Protein AF-A0A3C0CUF1-F1 (afdb_monomer_lite)

Secondary structure (DSSP, 8-state):
--HHHHHHHHHHHHHHHHHS-HHHHHHHHHHHHHHHHHTHHHHHHHHHHHHHHHHHTT--HHHHHHH---GGGG-

Radius of gyration: 17.16 Å; chains: 1; bounding box: 33×27×42 Å

Structure (mmCIF, N/CA/C/O backbone):
data_AF-A0A3C0CUF1-F1
#
_entry.id   AF-A0A3C0CUF1-F1
#
loop_
_atom_site.group_PDB
_atom_site.id
_atom_site.type_symbol
_atom_site.label_atom_id
_atom_site.label_alt_id
_atom_site.label_comp_id
_atom_site.label_asym_id
_atom_site.label_entity_id
_atom_site.label_seq_id
_atom_site.pdbx_PDB_ins_code
_atom_site.Cartn_x
_atom_site.Cartn_y
_atom_site.Cartn_z
_atom_site.occupancy
_atom_site.B_iso_or_equiv
_atom_site.auth_seq_id
_atom_site.auth_comp_id
_atom_site.auth_asym_id
_atom_site.auth_atom_id
_atom_site.pdbx_PDB_model_num
ATOM 1 N N . MET A 1 1 ? 5.456 -17.168 6.070 1.00 85.62 1 MET A N 1
ATOM 2 C CA . MET A 1 1 ? 6.667 -16.527 5.530 1.00 85.62 1 MET A CA 1
ATOM 3 C C . MET A 1 1 ? 7.362 -15.812 6.676 1.00 85.62 1 MET A C 1
ATOM 5 O O . MET A 1 1 ? 6.689 -15.076 7.388 1.00 85.62 1 MET A O 1
ATOM 9 N N . THR A 1 2 ? 8.645 -16.063 6.907 1.00 98.00 2 THR A N 1
ATOM 10 C CA . THR A 1 2 ? 9.437 -15.378 7.940 1.00 98.00 2 THR A CA 1
ATOM 11 C C . 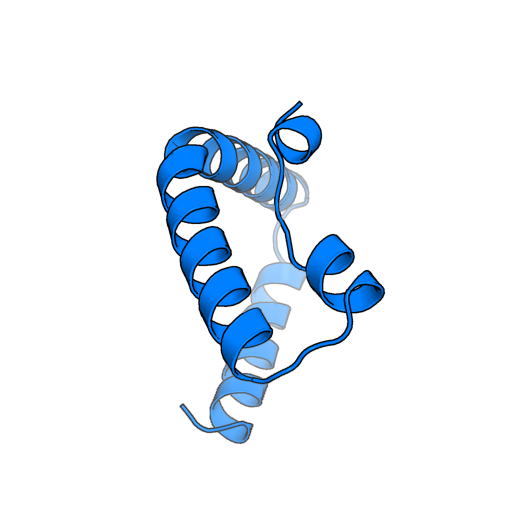THR A 1 2 ? 9.898 -14.003 7.449 1.00 98.00 2 THR A C 1
ATOM 13 O O . THR A 1 2 ? 9.904 -13.723 6.249 1.00 98.00 2 THR A O 1
ATOM 16 N N . VAL A 1 3 ? 10.325 -13.134 8.369 1.00 97.69 3 VAL A N 1
ATOM 17 C CA . VAL A 1 3 ? 10.920 -11.832 8.009 1.00 97.69 3 VAL A CA 1
A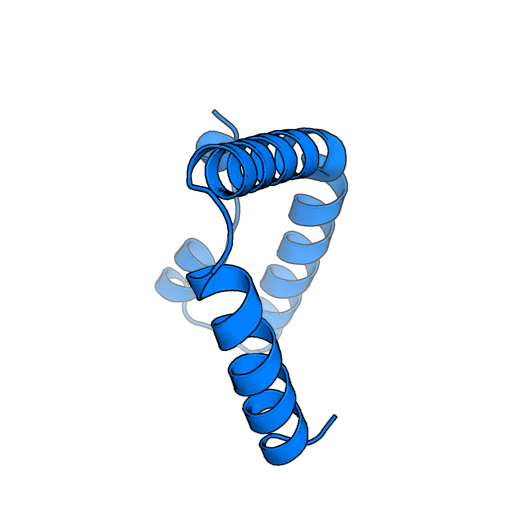TOM 18 C C . VAL A 1 3 ? 12.187 -12.015 7.160 1.00 97.69 3 VAL A C 1
ATOM 20 O O . VAL A 1 3 ? 12.435 -11.238 6.239 1.00 97.69 3 VAL A O 1
ATOM 23 N N . GLU A 1 4 ? 12.962 -13.072 7.415 1.00 98.38 4 GLU A N 1
ATOM 24 C CA . GLU A 1 4 ? 14.138 -13.425 6.615 1.00 98.38 4 GLU A CA 1
ATOM 25 C C . GLU A 1 4 ? 13.757 -13.794 5.173 1.00 98.38 4 GLU A C 1
ATOM 27 O O . GLU A 1 4 ? 14.332 -13.261 4.221 1.00 98.38 4 GLU A O 1
ATOM 32 N N . GLU A 1 5 ? 12.734 -14.635 4.996 1.00 98.38 5 GLU A N 1
ATOM 33 C CA . GLU A 1 5 ? 12.212 -14.999 3.674 1.00 98.38 5 GLU A CA 1
ATOM 34 C C . GLU A 1 5 ? 11.672 -13.773 2.926 1.00 98.38 5 GLU A C 1
ATOM 36 O O . GLU A 1 5 ? 11.937 -13.606 1.733 1.00 98.38 5 GLU A O 1
ATOM 41 N N . MET A 1 6 ? 10.967 -12.871 3.622 1.00 98.31 6 MET A N 1
ATOM 42 C CA . MET A 1 6 ? 10.509 -11.597 3.055 1.00 98.31 6 MET A CA 1
ATOM 43 C C . MET A 1 6 ? 11.681 -10.757 2.553 1.00 98.31 6 MET A C 1
ATOM 45 O O . MET A 1 6 ? 11.649 -10.272 1.421 1.00 98.31 6 MET A O 1
ATOM 49 N N . ALA A 1 7 ? 12.731 -10.607 3.364 1.00 98.31 7 ALA A N 1
ATOM 50 C CA . ALA A 1 7 ? 13.911 -9.830 3.006 1.00 98.31 7 ALA A CA 1
ATOM 51 C C . ALA A 1 7 ? 14.655 -10.437 1.807 1.00 98.31 7 ALA A C 1
ATOM 53 O O . ALA A 1 7 ? 15.064 -9.711 0.892 1.00 98.31 7 ALA A O 1
ATOM 54 N N . TYR A 1 8 ? 14.799 -11.764 1.776 1.00 98.31 8 TYR A N 1
ATOM 55 C CA . TYR A 1 8 ? 15.398 -12.478 0.653 1.00 98.31 8 TYR A CA 1
ATOM 56 C C . TYR A 1 8 ? 14.602 -12.253 -0.640 1.00 98.31 8 TYR A C 1
ATOM 58 O O . TYR A 1 8 ? 15.168 -11.842 -1.661 1.00 98.31 8 TYR A O 1
ATOM 66 N N . ASN A 1 9 ? 13.283 -12.448 -0.588 1.00 98.31 9 ASN A N 1
ATOM 67 C CA . ASN A 1 9 ? 12.394 -12.282 -1.736 1.00 98.31 9 ASN A CA 1
ATOM 68 C C . ASN A 1 9 ? 12.382 -10.835 -2.241 1.00 98.31 9 ASN A C 1
ATOM 70 O O . ASN A 1 9 ? 12.523 -10.607 -3.445 1.00 98.31 9 ASN A O 1
ATOM 74 N N . ALA A 1 10 ? 12.308 -9.856 -1.336 1.00 98.19 10 ALA A N 1
ATOM 75 C CA . ALA A 1 10 ? 12.370 -8.439 -1.677 1.00 98.19 10 ALA A CA 1
ATOM 76 C C . ALA A 1 10 ? 13.697 -8.078 -2.364 1.00 98.19 10 ALA A C 1
ATOM 78 O O . ALA A 1 10 ? 13.695 -7.420 -3.405 1.00 98.19 10 ALA A O 1
ATOM 79 N N . ARG A 1 11 ? 14.839 -8.564 -1.852 1.00 98.38 11 ARG A N 1
ATOM 80 C CA . ARG A 1 11 ? 16.158 -8.325 -2.466 1.00 98.38 11 ARG A CA 1
ATOM 81 C C . ARG A 1 11 ? 16.258 -8.940 -3.860 1.00 98.38 11 ARG A C 1
ATOM 83 O O . ARG A 1 11 ? 16.810 -8.314 -4.767 1.00 98.38 11 ARG A O 1
ATOM 90 N N . LYS A 1 12 ? 15.730 -10.153 -4.045 1.00 98.44 12 LYS A N 1
ATOM 91 C CA . LYS A 1 12 ? 15.698 -10.832 -5.347 1.00 98.44 12 LYS A CA 1
ATOM 92 C C . LYS A 1 12 ? 14.832 -10.067 -6.353 1.00 98.44 12 LYS A C 1
ATOM 94 O O . LYS A 1 12 ? 15.305 -9.779 -7.451 1.00 98.44 12 LYS A O 1
ATOM 99 N N . ALA A 1 13 ? 13.615 -9.686 -5.968 1.00 98.06 13 ALA A N 1
ATOM 100 C CA . ALA A 1 13 ? 12.697 -8.926 -6.816 1.00 98.06 13 ALA A CA 1
ATOM 101 C C . ALA A 1 13 ? 13.227 -7.520 -7.143 1.00 98.06 13 ALA A C 1
ATOM 103 O O . ALA A 1 13 ? 13.124 -7.073 -8.283 1.00 98.06 13 ALA A O 1
ATOM 104 N N . GLY A 1 14 ? 13.868 -6.849 -6.181 1.00 98.19 14 GLY A N 1
ATOM 105 C CA . GLY A 1 14 ? 14.437 -5.513 -6.362 1.00 98.19 14 GLY A CA 1
ATOM 106 C C . GLY A 1 14 ? 15.498 -5.447 -7.463 1.00 98.19 14 GLY A C 1
ATOM 107 O O . GLY A 1 14 ? 15.515 -4.494 -8.238 1.00 98.19 14 GLY A O 1
ATOM 108 N N . ARG A 1 15 ? 16.337 -6.484 -7.607 1.00 97.88 15 ARG A N 1
ATOM 109 C CA . ARG A 1 15 ? 17.311 -6.572 -8.714 1.00 97.88 15 ARG A CA 1
ATOM 110 C C . ARG A 1 15 ? 16.627 -6.627 -10.079 1.00 97.88 15 ARG A C 1
ATOM 112 O O . ARG A 1 15 ? 17.067 -5.954 -11.006 1.00 97.88 15 ARG A O 1
ATOM 119 N N . ILE A 1 16 ? 15.542 -7.395 -10.184 1.00 97.44 16 ILE A N 1
ATOM 120 C CA . ILE A 1 16 ? 1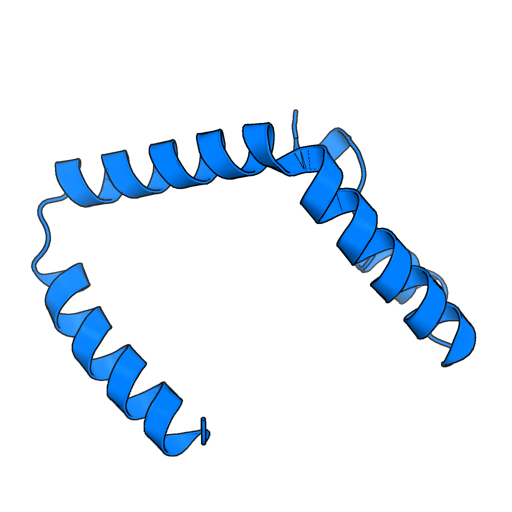4.750 -7.507 -11.415 1.00 97.44 16 ILE A CA 1
ATOM 121 C C . ILE A 1 16 ? 14.101 -6.155 -11.726 1.00 97.44 16 ILE A C 1
ATOM 123 O O . ILE A 1 16 ? 14.279 -5.629 -12.821 1.00 97.44 16 ILE A O 1
ATOM 127 N N . LEU A 1 17 ? 13.424 -5.551 -10.745 1.00 97.06 17 LEU A N 1
ATOM 128 C CA . LEU A 1 17 ? 12.757 -4.256 -10.897 1.00 97.06 17 LEU A CA 1
ATOM 129 C C . LEU A 1 17 ? 13.732 -3.127 -11.276 1.00 97.06 17 LEU A C 1
ATOM 131 O O . LEU A 1 17 ? 13.403 -2.266 -12.098 1.00 97.06 17 LEU A O 1
ATOM 135 N N . GLY A 1 18 ? 14.943 -3.140 -10.712 1.00 97.12 18 GLY A N 1
ATOM 136 C CA . GLY A 1 18 ? 16.004 -2.186 -11.036 1.00 97.12 18 GLY A CA 1
ATOM 137 C C . GLY A 1 18 ? 16.427 -2.252 -12.505 1.00 97.12 18 GLY A C 1
ATOM 138 O O . GLY A 1 18 ? 16.580 -1.211 -13.142 1.00 97.12 18 GLY A O 1
ATOM 139 N N . ALA A 1 19 ? 16.528 -3.463 -13.060 1.00 97.12 19 ALA A N 1
ATOM 140 C CA . ALA A 1 19 ? 16.885 -3.702 -14.458 1.00 97.12 19 ALA A CA 1
ATOM 141 C C . ALA A 1 19 ? 15.717 -3.520 -15.451 1.00 97.12 19 ALA A C 1
ATOM 143 O O . ALA A 1 19 ? 15.943 -3.489 -16.660 1.00 97.12 19 ALA A O 1
ATOM 144 N N . MET A 1 20 ? 14.469 -3.402 -14.981 1.00 97.19 20 MET A N 1
ATOM 145 C CA . MET A 1 20 ? 13.311 -3.251 -15.868 1.00 97.19 20 MET A CA 1
ATOM 146 C C . MET A 1 20 ? 13.337 -1.924 -16.649 1.00 97.19 20 MET A C 1
ATOM 148 O O . MET A 1 20 ? 13.619 -0.870 -16.069 1.00 97.19 20 MET A O 1
ATOM 152 N N . PRO A 1 21 ? 12.934 -1.922 -17.936 1.00 97.94 21 PRO A N 1
ATOM 153 C CA . PRO A 1 21 ? 12.762 -0.691 -18.698 1.00 97.94 21 PRO A CA 1
ATOM 154 C C . PRO A 1 21 ? 11.735 0.251 -18.059 1.00 97.94 21 PRO A C 1
ATOM 156 O O . PRO A 1 21 ? 10.694 -0.187 -17.561 1.00 97.94 21 PRO A O 1
ATOM 159 N N . GLY A 1 22 ? 11.969 1.563 -18.163 1.00 97.19 22 GLY A N 1
ATOM 160 C CA . GLY A 1 22 ? 11.058 2.582 -17.625 1.00 97.19 22 GLY A CA 1
ATOM 161 C C . GLY A 1 22 ? 9.617 2.441 -18.130 1.00 97.19 22 GLY A C 1
ATOM 162 O O . GLY A 1 22 ? 8.684 2.527 -17.338 1.00 97.19 22 GLY A O 1
ATOM 163 N N . LYS A 1 23 ? 9.433 2.110 -19.418 1.00 97.81 23 LYS A N 1
ATOM 164 C CA . LYS A 1 23 ? 8.110 1.863 -20.018 1.00 97.81 23 LYS A CA 1
ATOM 165 C C . LYS A 1 23 ? 7.362 0.705 -19.349 1.00 97.81 23 LYS A C 1
ATOM 167 O O . LYS A 1 23 ? 6.168 0.820 -19.099 1.00 97.81 23 LYS A O 1
ATOM 172 N N . ALA A 1 24 ? 8.059 -0.390 -19.038 1.00 97.56 24 ALA A N 1
ATOM 173 C CA . ALA A 1 24 ? 7.454 -1.544 -18.376 1.00 97.56 24 ALA A CA 1
ATOM 174 C C . ALA A 1 24 ? 7.044 -1.208 -16.934 1.00 97.56 24 ALA A C 1
ATOM 176 O O . ALA A 1 24 ? 5.951 -1.571 -16.507 1.00 97.56 24 ALA A O 1
ATOM 177 N N . ARG A 1 25 ? 7.877 -0.449 -16.206 1.00 97.19 25 ARG A N 1
ATOM 178 C CA . ARG A 1 25 ? 7.540 0.035 -14.856 1.00 97.19 25 ARG A CA 1
ATOM 179 C C . ARG A 1 25 ? 6.330 0.970 -14.864 1.00 97.19 25 ARG A C 1
ATOM 181 O O . ARG A 1 25 ? 5.430 0.796 -14.053 1.00 97.19 25 ARG A O 1
ATOM 188 N N . GLY A 1 26 ? 6.279 1.911 -15.808 1.00 97.81 26 GLY A N 1
ATOM 189 C CA . GLY A 1 26 ? 5.131 2.804 -15.972 1.00 97.81 26 GLY A CA 1
ATOM 190 C C . GLY A 1 26 ? 3.838 2.044 -16.280 1.00 97.81 26 GLY A C 1
ATOM 191 O O . GLY A 1 26 ? 2.817 2.290 -15.646 1.00 97.81 26 GLY A O 1
ATOM 192 N N . ALA A 1 27 ? 3.893 1.063 -17.187 1.00 98.00 27 ALA A N 1
ATOM 193 C CA . ALA A 1 27 ? 2.743 0.215 -17.499 1.00 98.00 27 ALA A CA 1
ATOM 194 C C . ALA A 1 27 ? 2.245 -0.573 -16.275 1.00 98.00 27 ALA A C 1
ATOM 196 O O . ALA A 1 27 ? 1.038 -0.688 -16.080 1.00 98.00 27 ALA A O 1
ATOM 197 N N . ALA A 1 28 ? 3.154 -1.068 -15.428 1.00 97.56 28 ALA A N 1
ATOM 198 C CA . ALA A 1 28 ? 2.786 -1.764 -14.198 1.00 97.56 28 ALA A CA 1
ATOM 199 C C . ALA A 1 28 ? 2.039 -0.850 -13.210 1.00 97.56 28 ALA A C 1
ATOM 201 O O . ALA A 1 28 ? 1.028 -1.268 -12.657 1.00 97.56 28 ALA A O 1
ATOM 202 N N . ILE A 1 29 ? 2.481 0.402 -13.033 1.00 97.62 29 ILE A N 1
ATOM 203 C CA . ILE A 1 29 ? 1.799 1.378 -12.162 1.00 97.62 29 ILE A CA 1
ATOM 204 C C . ILE A 1 29 ? 0.382 1.666 -12.672 1.00 97.62 29 ILE A C 1
ATOM 206 O O . ILE A 1 29 ? -0.571 1.631 -11.898 1.00 97.62 29 ILE A O 1
ATOM 210 N N . LEU A 1 30 ? 0.226 1.900 -13.979 1.00 97.94 30 LEU A N 1
ATOM 211 C CA . LEU A 1 30 ? -1.088 2.153 -14.581 1.00 97.94 30 LEU A CA 1
ATOM 212 C C . LEU A 1 30 ? -2.020 0.940 -14.458 1.00 97.94 30 LEU A C 1
ATOM 214 O O . LEU A 1 30 ? -3.210 1.100 -14.195 1.00 97.94 30 LEU A O 1
ATOM 218 N N . ALA A 1 31 ? -1.483 -0.273 -14.604 1.00 98.19 31 ALA A N 1
ATOM 219 C CA . ALA A 1 31 ? -2.243 -1.497 -14.386 1.00 98.19 31 ALA A CA 1
ATOM 220 C C . ALA A 1 31 ? -2.696 -1.635 -12.924 1.00 98.19 31 ALA A C 1
ATOM 222 O O . ALA A 1 31 ? -3.856 -1.959 -12.689 1.00 98.19 31 ALA A O 1
ATOM 223 N N . MET A 1 32 ? -1.829 -1.334 -11.949 1.00 97.38 32 MET A N 1
ATOM 224 C CA . MET A 1 32 ? -2.198 -1.336 -10.527 1.00 97.38 32 MET A CA 1
ATOM 225 C C . MET A 1 32 ? -3.302 -0.319 -10.225 1.00 97.38 32 MET A C 1
ATOM 227 O O . MET A 1 32 ? -4.256 -0.664 -9.539 1.00 97.38 32 MET A O 1
ATOM 231 N N . ALA A 1 33 ? -3.213 0.899 -10.771 1.00 96.12 33 ALA A N 1
ATOM 232 C CA . ALA A 1 33 ? -4.252 1.917 -10.606 1.00 96.12 33 ALA A CA 1
ATOM 233 C C . ALA A 1 33 ? -5.605 1.436 -11.153 1.00 96.12 33 ALA A C 1
ATOM 235 O O . ALA A 1 33 ? -6.613 1.490 -10.456 1.00 96.12 33 ALA A O 1
ATOM 236 N N . LYS A 1 34 ? -5.614 0.870 -12.367 1.00 96.69 34 LYS A N 1
ATOM 237 C CA . LYS A 1 34 ? -6.822 0.280 -12.955 1.00 96.69 34 LYS A CA 1
ATOM 238 C C . LYS A 1 34 ? -7.392 -0.849 -12.088 1.00 96.69 34 LYS A C 1
ATOM 240 O O . LYS A 1 34 ? -8.596 -0.896 -11.869 1.00 96.69 34 LYS A O 1
ATOM 245 N N . MET A 1 35 ? -6.540 -1.740 -11.582 1.00 97.19 35 MET A N 1
ATOM 246 C CA . MET A 1 35 ? -6.976 -2.842 -10.720 1.00 97.19 35 MET A CA 1
ATOM 247 C C . MET A 1 35 ? -7.557 -2.352 -9.392 1.00 97.19 35 MET A C 1
ATOM 249 O O . MET A 1 35 ? -8.504 -2.956 -8.899 1.00 97.19 35 MET A O 1
ATOM 253 N N . LEU A 1 36 ? -7.008 -1.281 -8.810 1.00 95.62 36 LEU A N 1
ATOM 254 C CA . LEU A 1 36 ? -7.560 -0.677 -7.597 1.00 95.62 36 LEU A CA 1
ATOM 255 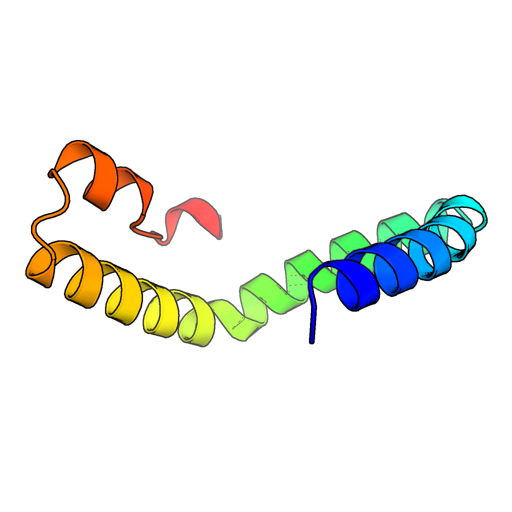C C . LEU A 1 36 ? -8.982 -0.161 -7.836 1.00 95.62 36 LEU A C 1
ATOM 257 O O . LEU A 1 36 ? -9.854 -0.439 -7.019 1.00 95.62 36 LEU A O 1
ATOM 261 N N . GLU A 1 37 ? -9.238 0.492 -8.971 1.00 95.06 37 GLU A N 1
ATOM 262 C CA . GLU A 1 37 ? -10.595 0.916 -9.344 1.00 95.06 37 GLU A CA 1
ATOM 263 C C . GLU A 1 37 ? -11.537 -0.274 -9.560 1.00 95.06 37 GLU A C 1
ATOM 265 O O . GLU A 1 37 ? -12.636 -0.319 -9.008 1.00 95.06 37 GLU A O 1
ATOM 270 N N . GLU A 1 38 ? -11.096 -1.289 -10.307 1.00 96.31 38 GLU A N 1
ATOM 271 C CA . GLU A 1 38 ? -11.887 -2.502 -10.562 1.00 96.31 38 GLU A CA 1
ATOM 272 C C . GLU A 1 38 ? -12.213 -3.282 -9.278 1.00 96.31 38 GLU A C 1
ATOM 274 O O . GLU A 1 38 ? -13.223 -3.982 -9.219 1.00 96.31 38 GLU A O 1
ATOM 279 N N . ARG A 1 39 ? -11.366 -3.171 -8.248 1.00 96.31 39 ARG A N 1
ATOM 280 C CA . ARG A 1 39 ? -11.491 -3.880 -6.964 1.00 96.31 39 ARG A CA 1
ATOM 281 C C . ARG A 1 39 ? -11.866 -2.961 -5.805 1.00 96.31 39 ARG A C 1
ATOM 283 O O . ARG A 1 39 ? -11.722 -3.347 -4.647 1.00 96.31 39 ARG A O 1
ATOM 290 N N . ARG A 1 40 ? -12.393 -1.771 -6.096 1.00 95.75 40 ARG A N 1
ATOM 291 C CA . ARG A 1 40 ? -12.799 -0.773 -5.097 1.00 95.75 40 ARG A CA 1
ATOM 292 C C . ARG A 1 40 ? -13.698 -1.354 -4.009 1.00 95.75 40 ARG A C 1
ATOM 294 O O . ARG A 1 40 ? -13.438 -1.146 -2.828 1.00 95.75 40 ARG A O 1
ATOM 301 N N . ALA A 1 41 ? -14.725 -2.108 -4.403 1.00 95.69 41 ALA A N 1
ATOM 302 C CA . ALA A 1 41 ? -15.664 -2.720 -3.464 1.00 95.69 41 ALA A CA 1
ATOM 303 C C . ALA A 1 41 ? -14.967 -3.702 -2.506 1.00 95.69 41 ALA A C 1
ATOM 305 O O . ALA A 1 41 ? -15.214 -3.654 -1.302 1.00 95.69 41 ALA A O 1
ATOM 306 N N . ASP A 1 42 ? -14.049 -4.525 -3.023 1.00 97.12 42 ASP A N 1
ATOM 307 C CA . ASP A 1 42 ? -13.279 -5.484 -2.223 1.00 97.12 42 ASP A CA 1
ATOM 308 C C . ASP A 1 42 ? -12.402 -4.757 -1.191 1.00 97.12 42 ASP A C 1
ATOM 310 O O . ASP A 1 42 ? -12.380 -5.121 -0.015 1.00 97.12 42 ASP A O 1
ATOM 314 N N . VAL A 1 43 ? -11.704 -3.698 -1.617 1.00 96.56 43 VAL A N 1
ATOM 315 C CA . VAL A 1 43 ? -10.825 -2.899 -0.747 1.00 96.56 43 VAL A CA 1
ATOM 316 C C . VAL A 1 43 ? -11.624 -2.183 0.343 1.00 96.56 43 VAL A C 1
ATOM 318 O O . VAL A 1 43 ? -11.221 -2.198 1.505 1.00 96.56 43 VAL A O 1
ATOM 321 N N . MET A 1 44 ? -12.766 -1.582 -0.002 1.00 96.31 44 MET A N 1
ATOM 322 C CA . MET A 1 44 ? -13.629 -0.906 0.972 1.00 96.31 44 MET A CA 1
ATOM 323 C C . MET A 1 44 ? -14.226 -1.886 1.984 1.00 96.31 44 MET A C 1
ATOM 325 O O . MET A 1 44 ? -14.265 -1.577 3.173 1.00 96.31 44 MET A O 1
ATOM 329 N N . ALA A 1 45 ? -14.657 -3.069 1.538 1.00 97.38 45 ALA A N 1
ATOM 330 C CA . ALA A 1 45 ? -15.184 -4.101 2.425 1.00 97.38 45 ALA A CA 1
ATOM 331 C C . ALA A 1 45 ? -14.115 -4.613 3.405 1.00 97.38 45 ALA A C 1
ATOM 333 O O . ALA A 1 45 ? -14.392 -4.736 4.597 1.00 97.38 45 ALA A O 1
ATOM 334 N N . ALA A 1 46 ? -12.889 -4.850 2.926 1.00 98.25 46 ALA A N 1
ATOM 335 C CA . ALA A 1 46 ? -11.769 -5.242 3.780 1.00 98.25 46 ALA A CA 1
ATOM 336 C C . ALA A 1 46 ? -11.427 -4.152 4.809 1.00 98.25 46 ALA A C 1
ATOM 338 O O . ALA A 1 46 ? -11.346 -4.436 6.001 1.00 98.25 46 ALA A O 1
ATOM 339 N N . ASN A 1 47 ? -11.322 -2.890 4.380 1.00 98.12 47 ASN A N 1
ATOM 340 C CA . ASN A 1 47 ? -11.029 -1.788 5.295 1.00 98.12 47 ASN A CA 1
ATOM 341 C C . ASN A 1 47 ? -12.142 -1.556 6.328 1.00 98.12 47 ASN A C 1
ATOM 343 O O . ASN A 1 47 ? -11.850 -1.211 7.468 1.00 98.12 47 ASN A O 1
ATOM 347 N N . ALA A 1 48 ? -13.410 -1.765 5.964 1.00 97.94 48 ALA A N 1
ATOM 348 C CA . ALA A 1 48 ? -14.511 -1.674 6.917 1.00 97.94 48 ALA A CA 1
ATOM 349 C C . ALA A 1 48 ? -14.379 -2.714 8.043 1.00 97.94 48 ALA A C 1
ATOM 351 O O . ALA A 1 48 ? -14.642 -2.385 9.199 1.00 97.94 48 ALA A O 1
ATOM 352 N N . ALA A 1 49 ? -13.932 -3.934 7.727 1.00 98.38 49 ALA A N 1
ATOM 353 C CA . ALA A 1 49 ? -13.639 -4.949 8.737 1.00 98.38 49 ALA A CA 1
ATOM 354 C C . ALA A 1 49 ? -12.457 -4.537 9.634 1.00 98.38 49 ALA A C 1
ATOM 356 O O . ALA A 1 49 ? -12.548 -4.670 10.854 1.00 98.38 49 ALA A O 1
ATOM 357 N N . ASP A 1 50 ? -11.394 -3.964 9.057 1.00 98.44 50 ASP A N 1
ATOM 358 C CA . ASP A 1 50 ? -10.250 -3.448 9.823 1.00 98.44 50 ASP A CA 1
ATOM 359 C C . ASP A 1 50 ? -10.663 -2.319 10.781 1.00 98.44 50 ASP A C 1
ATOM 361 O O . ASP A 1 50 ? -10.226 -2.286 11.931 1.00 98.44 50 ASP A O 1
ATOM 365 N N . VAL A 1 51 ? -11.528 -1.401 10.333 1.00 98.31 51 VAL A N 1
ATOM 366 C CA . VAL A 1 51 ? -12.049 -0.301 11.161 1.00 98.31 51 VAL A CA 1
ATOM 367 C C . VAL A 1 51 ? -12.900 -0.840 12.309 1.00 98.31 51 VAL A C 1
ATOM 369 O O . VAL A 1 51 ? -12.696 -0.422 13.444 1.00 98.31 51 VAL A O 1
ATOM 372 N N . GLN A 1 52 ? -13.799 -1.794 12.048 1.00 98.19 52 GLN A N 1
ATOM 373 C CA . GLN A 1 52 ? -14.613 -2.421 13.099 1.00 98.19 52 GLN A CA 1
ATOM 374 C C . GLN A 1 52 ? -13.747 -3.117 14.153 1.00 98.19 52 GLN A C 1
ATOM 376 O O . GLN A 1 52 ? -14.000 -2.983 15.350 1.00 98.19 52 GLN A O 1
ATOM 381 N N . GLN A 1 53 ? -12.705 -3.833 13.721 1.00 98.56 53 GLN A N 1
ATOM 382 C CA . GLN A 1 53 ? -11.771 -4.474 14.641 1.00 98.56 53 GLN A CA 1
ATOM 383 C C . GLN A 1 53 ? -10.992 -3.436 15.458 1.00 98.56 53 GLN A C 1
ATOM 385 O O . GLN A 1 53 ? -10.899 -3.555 16.676 1.00 98.56 53 GLN A O 1
ATOM 390 N N . ALA A 1 54 ? -10.486 -2.382 14.818 1.00 98.31 54 ALA A N 1
ATOM 391 C CA . ALA A 1 54 ? -9.751 -1.321 15.497 1.00 98.31 54 ALA A CA 1
ATOM 392 C C . ALA A 1 54 ? -10.618 -0.540 16.502 1.00 98.31 54 ALA A C 1
ATOM 394 O O . ALA A 1 54 ? -10.125 -0.134 17.555 1.00 98.31 54 ALA A O 1
ATOM 395 N N . GLU A 1 55 ? -11.904 -0.340 16.201 1.00 97.81 55 GLU A N 1
ATOM 396 C CA . GLU A 1 55 ? -12.878 0.228 17.137 1.00 97.81 55 GLU A CA 1
ATOM 397 C C . GLU A 1 55 ? -13.054 -0.674 18.363 1.00 97.81 55 GLU A C 1
ATOM 399 O O . GLU A 1 55 ? -12.992 -0.188 19.494 1.00 97.81 55 GLU A O 1
ATOM 404 N N . ALA A 1 56 ? -13.211 -1.986 18.153 1.00 98.06 56 ALA A N 1
ATOM 405 C CA . ALA A 1 56 ? -13.319 -2.966 19.234 1.00 98.06 56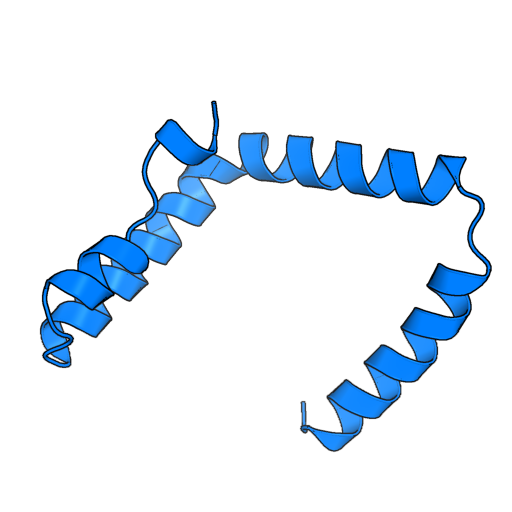 ALA A CA 1
ATOM 406 C C . ALA A 1 56 ? -12.049 -3.030 20.104 1.00 98.06 56 ALA A C 1
ATOM 408 O O . ALA A 1 56 ? -12.146 -3.190 21.321 1.00 98.06 56 ALA A O 1
ATOM 409 N N . ASP A 1 57 ? -10.876 -2.829 19.501 1.00 98.19 57 ASP A N 1
ATOM 410 C CA . ASP A 1 57 ? -9.581 -2.788 20.189 1.00 98.19 57 ASP A CA 1
ATOM 411 C C . ASP A 1 57 ? -9.318 -1.447 20.909 1.00 98.19 57 ASP A C 1
ATOM 413 O O . ASP A 1 57 ? -8.288 -1.275 21.566 1.00 98.19 57 ASP A O 1
ATOM 417 N N . GLY A 1 58 ? -10.245 -0.486 20.817 1.00 97.69 58 GLY A N 1
ATOM 418 C CA . GLY A 1 58 ? -10.164 0.800 21.510 1.00 97.69 58 GLY A CA 1
ATOM 419 C C . GLY A 1 58 ? -9.204 1.801 20.864 1.00 97.69 58 GLY A C 1
ATOM 420 O O . GLY A 1 58 ? -8.670 2.677 21.552 1.00 97.69 58 GLY A O 1
ATOM 421 N N . LEU A 1 59 ? -8.962 1.691 19.554 1.00 97.88 59 LEU A N 1
ATOM 422 C CA . LEU A 1 59 ? -8.140 2.651 18.825 1.00 97.88 59 LEU A CA 1
ATOM 423 C C . LEU A 1 59 ? -8.754 4.058 18.919 1.00 97.88 59 LEU A C 1
ATOM 425 O O . LEU A 1 59 ? -9.963 4.249 18.804 1.00 97.88 59 LEU A O 1
ATOM 429 N N . SER A 1 60 ? -7.915 5.073 19.134 1.00 97.56 60 SER A N 1
ATOM 430 C CA . SER A 1 60 ? -8.405 6.442 19.304 1.00 97.56 60 SER A CA 1
ATOM 431 C C . SER A 1 60 ? -9.072 6.975 18.032 1.00 97.56 60 SER A C 1
ATOM 433 O O . SER A 1 60 ? -8.632 6.691 16.917 1.00 97.56 60 SER A O 1
ATOM 435 N N . GLY A 1 61 ? -10.093 7.823 18.199 1.00 96.69 61 GLY A N 1
ATOM 436 C CA . GLY A 1 61 ? -10.832 8.435 17.085 1.00 96.69 61 GLY A CA 1
ATOM 437 C C . GLY A 1 61 ? -9.941 9.031 15.981 1.00 96.69 61 GLY A C 1
ATOM 438 O O . GLY A 1 61 ? -10.132 8.693 14.817 1.00 96.69 61 GLY A O 1
ATOM 439 N N . PRO A 1 62 ? -8.903 9.835 16.295 1.00 97.75 62 PRO A N 1
ATOM 440 C CA . PRO A 1 62 ? -8.003 10.368 15.269 1.00 97.75 62 PRO A CA 1
ATOM 441 C C . PRO A 1 62 ? -7.239 9.305 14.468 1.00 97.75 62 PRO A C 1
ATOM 443 O O . PRO A 1 62 ? -6.880 9.553 13.320 1.00 97.75 62 PRO A O 1
ATOM 446 N N . LEU A 1 63 ? -6.945 8.145 15.059 1.00 97.69 63 LEU A N 1
ATOM 447 C CA . LEU A 1 63 ? -6.274 7.044 14.367 1.00 97.69 63 LEU A CA 1
ATOM 448 C C . LEU A 1 63 ? -7.265 6.212 13.541 1.00 97.69 63 LEU A C 1
ATOM 450 O O . LEU A 1 63 ? -6.917 5.815 12.432 1.00 97.69 63 LEU A O 1
ATOM 454 N N . LEU A 1 64 ? -8.500 6.031 14.018 1.00 97.88 64 LEU A N 1
ATOM 455 C CA . LEU A 1 64 ? -9.588 5.420 13.244 1.00 97.88 64 LEU A CA 1
ATOM 456 C C . LEU A 1 64 ? -9.900 6.213 11.971 1.00 97.88 64 LEU A C 1
ATOM 458 O O . LEU A 1 64 ? -9.973 5.636 10.888 1.00 97.88 64 LEU A O 1
ATOM 462 N N . GLU A 1 65 ? -9.973 7.543 12.065 1.00 96.06 65 GLU A N 1
ATOM 463 C CA . GLU A 1 65 ? -10.187 8.407 10.895 1.00 96.06 65 GLU A CA 1
ATOM 464 C C . GLU A 1 65 ? -9.055 8.295 9.862 1.00 96.06 65 GLU A C 1
ATOM 466 O O . GLU A 1 65 ? -9.289 8.444 8.666 1.00 96.06 65 GLU A O 1
ATOM 471 N N . ARG A 1 66 ? -7.823 7.997 10.298 1.00 96.06 66 ARG A N 1
ATOM 472 C CA . ARG A 1 66 ? -6.689 7.751 9.387 1.00 96.06 66 ARG A CA 1
ATOM 473 C C . ARG A 1 66 ? -6.719 6.362 8.757 1.00 96.06 66 ARG A C 1
ATOM 475 O O . ARG A 1 66 ? -6.139 6.192 7.688 1.00 96.06 66 ARG A O 1
ATOM 482 N N . LEU A 1 67 ? -7.329 5.384 9.424 1.00 97.19 67 LEU A N 1
ATOM 483 C CA . LEU A 1 67 ? -7.479 4.020 8.920 1.00 97.19 67 LEU A CA 1
ATOM 484 C C . LEU A 1 67 ? -8.605 3.925 7.886 1.00 97.19 67 LEU A C 1
ATOM 486 O O . LEU A 1 67 ? -8.499 3.151 6.938 1.00 97.19 67 LEU A O 1
ATOM 490 N N . LYS A 1 68 ? -9.670 4.711 8.055 1.00 96.56 68 LYS A N 1
ATOM 491 C CA . LYS A 1 68 ? -10.862 4.669 7.211 1.00 96.56 6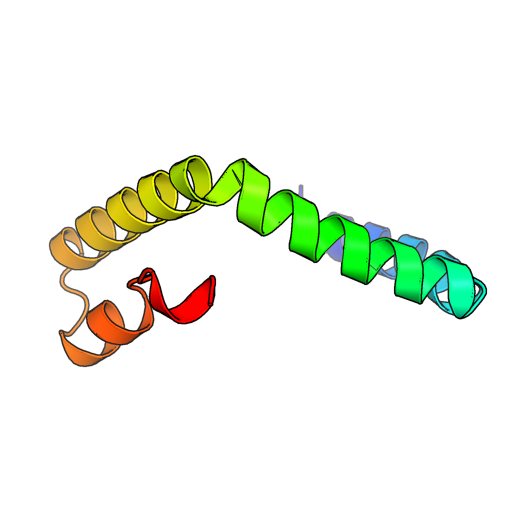8 LYS A CA 1
ATOM 492 C C . LYS A 1 68 ? -10.578 5.117 5.775 1.00 96.56 68 LYS A C 1
ATOM 494 O O . LYS A 1 68 ? -10.204 6.258 5.507 1.00 96.56 68 LYS A O 1
ATOM 499 N N . VAL A 1 69 ? -10.845 4.227 4.830 1.00 95.62 69 VAL A N 1
ATOM 500 C CA . VAL A 1 69 ? -10.832 4.498 3.393 1.00 95.62 69 VAL A CA 1
ATOM 501 C C . VAL A 1 69 ? -12.189 5.076 2.990 1.00 95.62 69 VAL A C 1
ATOM 503 O O . VAL A 1 69 ? -13.242 4.581 3.388 1.00 95.62 69 VAL A O 1
ATOM 506 N N . SER A 1 70 ? -12.172 6.143 2.192 1.00 92.12 70 SER A N 1
ATOM 507 C CA . SER A 1 70 ? -13.382 6.787 1.668 1.00 92.12 70 SER A CA 1
ATOM 508 C C . SER A 1 70 ? -13.322 6.901 0.154 1.00 92.12 70 SER A C 1
ATOM 510 O O . SER A 1 70 ? -12.245 6.867 -0.430 1.00 92.12 70 SER A O 1
ATOM 512 N N . ASP A 1 71 ? -14.464 7.135 -0.483 1.00 89.00 71 ASP A N 1
ATOM 513 C CA . ASP A 1 71 ? -14.556 7.277 -1.939 1.00 89.00 71 ASP A CA 1
ATOM 514 C C . ASP A 1 71 ? -13.629 8.341 -2.542 1.00 89.00 71 ASP A C 1
ATOM 516 O O . ASP A 1 71 ? -13.276 8.246 -3.713 1.00 89.00 71 ASP A O 1
ATOM 520 N N . LYS A 1 72 ? -13.188 9.310 -1.732 1.00 87.56 72 LYS A N 1
ATOM 521 C CA . LYS A 1 72 ? -12.256 10.373 -2.127 1.00 87.56 72 LYS A CA 1
ATOM 522 C C . LYS A 1 72 ? -10.870 9.870 -2.539 1.00 87.56 72 LYS A C 1
ATOM 524 O O . LYS A 1 72 ? -10.126 10.636 -3.135 1.00 87.56 72 LYS A O 1
ATOM 529 N N . VAL A 1 73 ? -10.478 8.643 -2.177 1.00 86.38 73 VAL A N 1
ATOM 530 C CA . VAL A 1 73 ? -9.169 8.096 -2.591 1.00 86.38 73 VAL A CA 1
ATOM 531 C C . VAL A 1 73 ? -9.199 7.442 -3.978 1.00 86.38 73 VAL A C 1
ATOM 533 O O . VAL A 1 73 ? -8.140 7.141 -4.515 1.00 86.38 73 VAL A O 1
ATOM 536 N N . PHE A 1 74 ? -10.392 7.240 -4.544 1.00 82.88 74 PHE A N 1
ATOM 537 C CA . PHE A 1 74 ? -10.636 6.656 -5.873 1.00 82.88 74 PHE A CA 1
ATOM 538 C C . PHE A 1 74 ? -11.152 7.710 -6.876 1.00 82.88 74 PHE A C 1
ATOM 540 O O . PHE A 1 74 ? -11.885 7.399 -7.814 1.00 82.88 74 PHE A O 1
ATOM 547 N N . THR A 1 75 ? -10.875 8.989 -6.616 1.00 68.25 75 THR A N 1
ATOM 548 C CA . THR A 1 75 ? -11.222 10.133 -7.477 1.00 68.25 75 THR A CA 1
ATOM 549 C C . THR A 1 75 ? -9.964 10.888 -7.842 1.00 68.25 75 THR A C 1
ATOM 551 O O . THR A 1 75 ? -9.815 11.240 -9.031 1.00 68.25 75 THR A O 1
#

Foldseek 3Di:
DDPVVVVVVCVVVVVVVVPDDPVVVVVVVVVVLVVCLVCVVVVQVVLVVVLVVCVVVVPDPVVSVVSHDDCVVND

Sequence (75 aa):
MTVEEMAYNARKAGRILGAMPGKARGAAILAMAKMLEERRADVMAANAADVQQAEADGLSGPLLERLKVSDKVFT

pLDDT: mean 96.27, std 4.43, range [68.25, 98.56]